Protein AF-A0A227J8L8-F1 (afdb_monomer)

Foldseek 3Di:
DCVVQEDPLQEEEAQAAPAPLRVLCNNCVSCVVVQQWPPQFSVQLVVCCVVPNQPQQPDDQDGDGGDDCVSTGPDDHGHHYHHNVGHDRD

Organism: Vibrio parahaemolyticus (NCBI:txid670)

Secondary structure (DSSP, 8-state):
-HHHH--GGGEEEES--SSHHHHHHHHHHHHHHTTSB-HHHHHHHHHHHHHH-STTEEETTEE-----GGGTB-S----EEEETT-----

Nearest PDB structures (foldseek):
  3oxp-assembly1_B  TM=9.913E-01  e=4.539E-14  Yersinia pestis CO92
  3bjv-assembly1_A-2  TM=9.707E-01  e=3.945E-09  Streptococcus mutans UA159
  2oq3-assembly1_A  TM=9.460E-01  e=1.396E-08  Escherichia coli
  2oqt-assembly3_C  TM=9.525E-01  e=6.184E-07  Streptococcus pyogenes serotype M1
  2oqt-assembly6_A  TM=9.401E-01  e=4.415E-06  Streptococcus pyogenes serotype M1

Solvent-accessible surface area (backbone atoms only — not comparable to full-atom values): 5321 Å² total; per-residue (Å²): 107,68,78,75,44,58,44,80,81,32,52,47,79,39,64,65,46,92,40,49,66,50,45,49,50,64,42,44,44,47,39,44,78,70,56,31,29,42,75,54,28,56,55,44,33,52,51,47,34,75,75,68,41,58,76,44,52,78,49,95,96,40,71,58,88,69,61,60,60,90,42,31,55,71,48,95,74,55,58,46,61,48,47,75,72,52,73,65,69,122

InterPro domains:
  IPR002178 PTS EIIA type-2 domain [PF00359] (5-90)
  IPR002178 PTS EIIA type-2 domain [PS00372] (51-67)
  IPR002178 PTS EIIA type-2 domain [PS51094] (4-90)
  IPR016152 Phosphotransferase/anion transporter [G3DSA:3.40.930.10] (1-90)
  IPR016152 Phosphotransferase/anion transporter [SSF55804] (1-90)
  IPR051351 Ascorbate-specific PTS system EIIA component [PTHR36203] (1-89)

pLDDT: mean 97.74, std 2.15, range [83.0, 98.88]

Radius of gyration: 12.49 Å; Cα contacts (8 Å, |Δi|>4): 119; chains: 1; bounding box: 30×28×29 Å

Structure (mmCIF, N/CA/C/O backbone):
data_AF-A0A227J8L8-F1
#
_entry.id   AF-A0A227J8L8-F1
#
loop_
_atom_site.group_PDB
_atom_site.id
_atom_site.type_symbol
_atom_site.label_atom_id
_atom_site.label_alt_id
_atom_site.label_comp_id
_atom_site.label_asym_id
_atom_site.label_entity_id
_atom_site.label_seq_id
_atom_site.pdbx_PDB_ins_code
_atom_site.Cartn_x
_atom_site.Cartn_y
_atom_site.Cartn_z
_atom_site.occupancy
_atom_site.B_iso_or_equiv
_atom_site.auth_seq_id
_atom_site.auth_comp_id
_atom_site.auth_asym_id
_atom_site.auth_atom_id
_atom_site.pdbx_PDB_model_num
ATOM 1 N N . MET A 1 1 ? -16.205 -10.692 4.916 1.00 83.00 1 MET A N 1
ATOM 2 C CA . MET A 1 1 ? -14.821 -10.450 4.447 1.00 83.00 1 MET A CA 1
ATOM 3 C C . MET A 1 1 ? -14.537 -8.988 4.088 1.00 83.00 1 MET A C 1
ATOM 5 O O . MET A 1 1 ? -14.034 -8.298 4.953 1.00 83.00 1 MET A O 1
ATOM 9 N N . LEU A 1 2 ? -14.862 -8.445 2.897 1.00 93.31 2 LEU A N 1
ATOM 10 C CA . LEU A 1 2 ? -14.459 -7.052 2.562 1.00 93.31 2 LEU A CA 1
ATOM 11 C C . LEU A 1 2 ? -15.019 -6.002 3.533 1.00 93.31 2 LEU A C 1
ATOM 13 O O . LEU A 1 2 ? -14.290 -5.134 3.991 1.00 93.31 2 LEU A O 1
ATOM 17 N N . ARG A 1 3 ? -16.293 -6.136 3.911 1.00 93.19 3 ARG A N 1
ATOM 18 C CA . ARG A 1 3 ? -16.952 -5.256 4.889 1.00 93.19 3 ARG A CA 1
ATOM 19 C C . ARG A 1 3 ? -16.319 -5.295 6.289 1.00 93.19 3 ARG A C 1
ATOM 21 O O . ARG A 1 3 ? -16.514 -4.364 7.054 1.00 93.19 3 ARG A O 1
ATOM 28 N N . GLU A 1 4 ? -15.613 -6.372 6.630 1.00 95.12 4 GLU A N 1
ATOM 29 C CA . GLU A 1 4 ? -14.918 -6.508 7.919 1.00 95.12 4 GLU A CA 1
ATOM 30 C C . GLU A 1 4 ? -13.524 -5.875 7.886 1.00 95.12 4 GLU A C 1
ATOM 32 O O . GLU A 1 4 ? -13.043 -5.436 8.922 1.00 95.12 4 GLU A O 1
ATOM 37 N N . LEU A 1 5 ? -12.878 -5.844 6.715 1.00 97.00 5 LEU A N 1
ATOM 38 C CA . LEU A 1 5 ? -11.518 -5.323 6.546 1.00 97.00 5 LEU A CA 1
ATOM 39 C C . LEU A 1 5 ? -11.490 -3.843 6.153 1.00 97.00 5 LEU A C 1
ATOM 41 O O . LEU A 1 5 ? -10.517 -3.164 6.445 1.00 97.00 5 LEU A O 1
ATOM 45 N N . ILE A 1 6 ? -12.527 -3.359 5.464 1.00 96.94 6 ILE A N 1
ATOM 46 C CA . ILE A 1 6 ? -12.604 -1.996 4.933 1.00 96.94 6 ILE A CA 1
ATOM 47 C C . ILE A 1 6 ? -13.592 -1.201 5.783 1.00 96.94 6 ILE A C 1
ATOM 49 O O . ILE A 1 6 ? -14.788 -1.113 5.490 1.00 96.94 6 ILE A O 1
ATOM 53 N N . THR A 1 7 ? -13.069 -0.652 6.870 1.00 96.38 7 THR A N 1
ATOM 54 C CA . THR A 1 7 ? -13.772 0.204 7.827 1.00 96.38 7 THR A CA 1
ATOM 55 C C . THR A 1 7 ? -13.295 1.652 7.702 1.00 96.38 7 THR A C 1
ATOM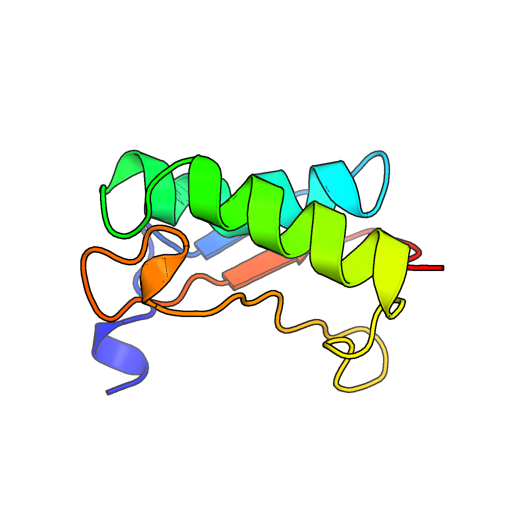 57 O O . THR A 1 7 ? -12.334 1.955 6.998 1.00 96.38 7 THR A O 1
ATOM 60 N N . SER A 1 8 ? -13.996 2.591 8.340 1.00 96.50 8 SER A N 1
ATOM 61 C CA . SER A 1 8 ? -13.727 4.029 8.179 1.00 96.50 8 SER A CA 1
ATOM 62 C C . SER A 1 8 ? -12.317 4.461 8.595 1.00 96.50 8 SER A C 1
ATOM 64 O O . SER A 1 8 ? -11.838 5.483 8.121 1.00 96.50 8 SER A O 1
ATOM 66 N N . ASP A 1 9 ? -11.658 3.713 9.478 1.00 96.56 9 ASP A N 1
ATOM 67 C CA . ASP A 1 9 ? -10.296 3.983 9.947 1.00 96.56 9 ASP A CA 1
ATOM 68 C C . ASP A 1 9 ? -9.218 3.726 8.883 1.00 96.56 9 ASP A C 1
ATOM 70 O O . ASP A 1 9 ? -8.167 4.358 8.935 1.00 96.56 9 ASP A O 1
ATOM 74 N N . VAL A 1 10 ? -9.494 2.875 7.889 1.00 98.31 10 VAL A N 1
ATOM 75 C CA . VAL A 1 10 ? -8.557 2.526 6.802 1.00 98.31 10 VAL A CA 1
ATOM 76 C C . VAL A 1 10 ? -8.952 3.116 5.444 1.00 98.31 10 VAL A C 1
ATOM 78 O O . VAL A 1 10 ? -8.373 2.761 4.417 1.00 98.31 10 VAL A O 1
ATOM 81 N N . ILE A 1 11 ? -9.945 4.011 5.422 1.00 98.44 11 ILE A N 1
ATOM 82 C CA . ILE A 1 11 ? -10.334 4.765 4.227 1.00 98.44 11 ILE A CA 1
ATOM 83 C C . ILE A 1 11 ? -9.757 6.177 4.332 1.00 98.44 11 ILE A C 1
ATOM 85 O O . ILE A 1 11 ? -10.093 6.927 5.251 1.00 98.44 11 ILE A O 1
ATOM 89 N N . ARG A 1 12 ? -8.921 6.563 3.367 1.00 98.19 12 ARG A N 1
ATOM 90 C CA . ARG A 1 12 ? -8.337 7.906 3.264 1.00 98.19 12 ARG A CA 1
ATOM 91 C C . ARG A 1 12 ? -8.687 8.547 1.920 1.00 98.19 12 ARG A C 1
ATOM 93 O O . ARG A 1 12 ? -8.784 7.883 0.890 1.00 98.19 12 ARG A O 1
ATOM 100 N N . ILE A 1 13 ? -8.891 9.860 1.924 1.00 98.50 13 ILE A N 1
ATOM 101 C CA . ILE A 1 13 ? -9.114 10.652 0.710 1.00 98.50 13 ILE A CA 1
ATOM 102 C C . ILE A 1 13 ? -8.155 11.835 0.763 1.00 98.50 13 ILE A C 1
ATOM 104 O O . ILE A 1 13 ? -8.177 12.603 1.722 1.00 98.50 13 ILE A O 1
ATOM 108 N N . HIS A 1 14 ? -7.336 11.981 -0.272 1.00 98.50 14 HIS A N 1
ATOM 109 C CA . HIS A 1 14 ? -6.394 13.083 -0.433 1.00 98.50 14 HIS A CA 1
ATOM 110 C C . HIS A 1 14 ? -6.688 13.814 -1.742 1.00 98.50 14 HIS A C 1
ATOM 112 O O . HIS A 1 14 ? -7.116 13.199 -2.721 1.00 98.50 14 HIS A O 1
ATOM 118 N N . SER A 1 15 ? -6.436 15.121 -1.781 1.00 98.25 15 SER A N 1
ATOM 119 C CA . SER A 1 15 ? -6.531 15.874 -3.034 1.00 98.25 15 SER A CA 1
ATOM 120 C C . SER A 1 15 ? -5.451 15.420 -4.022 1.00 98.25 15 SER A C 1
ATOM 122 O O . SER A 1 15 ? -5.745 15.135 -5.180 1.00 98.25 15 SER A O 1
ATOM 124 N N . ASP A 1 16 ? -4.223 15.266 -3.522 1.00 98.38 16 ASP A N 1
ATOM 125 C CA . ASP A 1 16 ? -3.011 15.080 -4.316 1.00 98.38 16 ASP A CA 1
ATOM 126 C C . ASP A 1 16 ? -2.034 14.101 -3.654 1.00 98.38 16 ASP A C 1
ATOM 128 O O . ASP A 1 16 ? -2.045 13.896 -2.432 1.00 98.38 16 ASP A O 1
ATOM 132 N N . ALA A 1 17 ? -1.128 13.559 -4.465 1.00 98.44 17 ALA A N 1
ATOM 133 C CA . ALA A 1 17 ? 0.149 13.019 -4.019 1.00 98.44 17 ALA A CA 1
ATOM 134 C C . ALA A 1 17 ? 1.265 13.508 -4.940 1.00 98.44 17 ALA A C 1
ATOM 136 O O . ALA A 1 17 ? 1.036 13.737 -6.127 1.00 98.44 17 ALA A O 1
ATOM 137 N N . THR A 1 18 ? 2.454 13.714 -4.379 1.00 98.25 18 THR A N 1
ATOM 138 C CA . THR A 1 18 ? 3.580 14.306 -5.114 1.00 98.25 18 THR A CA 1
ATOM 139 C C . THR A 1 18 ? 4.113 13.377 -6.197 1.00 98.25 18 THR A C 1
ATOM 141 O O . THR A 1 18 ? 4.511 13.840 -7.263 1.00 98.25 18 THR A O 1
ATOM 144 N N . ASP A 1 19 ? 4.112 12.075 -5.926 1.00 98.50 19 ASP A N 1
ATOM 145 C CA . ASP A 1 19 ? 4.544 11.013 -6.826 1.00 98.50 19 ASP A CA 1
ATOM 146 C C . ASP A 1 19 ? 3.928 9.667 -6.400 1.00 98.50 19 ASP A C 1
ATOM 148 O O . ASP A 1 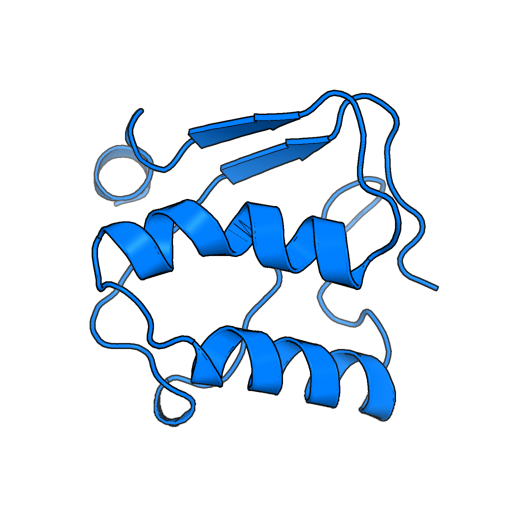19 ? 3.112 9.580 -5.474 1.00 98.50 19 ASP A O 1
ATOM 152 N N . TRP A 1 20 ? 4.310 8.597 -7.096 1.00 98.44 20 TRP A N 1
ATOM 153 C CA . TRP A 1 20 ? 3.844 7.247 -6.802 1.00 98.44 20 TRP A CA 1
ATOM 154 C C . TRP A 1 20 ? 4.293 6.739 -5.420 1.00 98.44 20 TRP A C 1
ATOM 156 O O . TRP A 1 20 ? 3.570 5.946 -4.813 1.00 98.44 20 TRP A O 1
ATOM 166 N N . LYS A 1 21 ? 5.436 7.200 -4.886 1.00 98.56 21 LYS A N 1
ATOM 167 C CA . LYS A 1 21 ? 5.911 6.808 -3.548 1.00 98.56 21 LYS A CA 1
ATOM 168 C C . LYS A 1 21 ? 5.048 7.435 -2.462 1.00 98.56 21 LYS A C 1
ATOM 170 O O . LYS A 1 21 ? 4.627 6.734 -1.545 1.00 98.56 21 LYS A O 1
ATOM 175 N N . ASP A 1 22 ? 4.719 8.716 -2.597 1.00 98.75 22 ASP A N 1
ATOM 176 C CA . ASP A 1 22 ? 3.793 9.413 -1.701 1.00 98.75 22 ASP A CA 1
ATOM 177 C C . ASP A 1 22 ? 2.386 8.790 -1.765 1.00 98.75 22 ASP A C 1
ATOM 179 O O . ASP A 1 22 ? 1.757 8.543 -0.736 1.00 98.75 22 ASP A O 1
ATOM 183 N N . ALA A 1 23 ? 1.9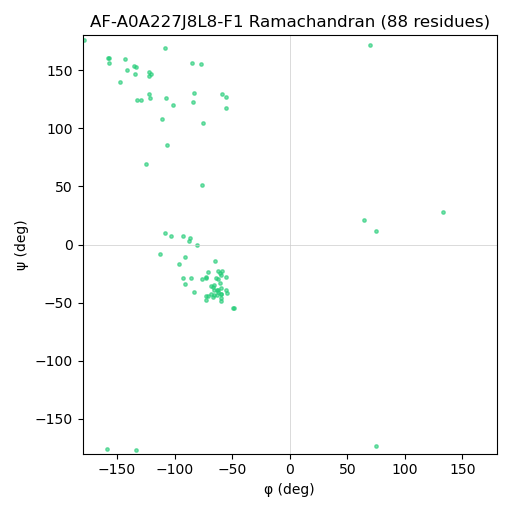11 8.420 -2.960 1.00 98.69 23 ALA A N 1
ATOM 184 C CA . ALA A 1 23 ? 0.633 7.722 -3.118 1.00 98.69 23 ALA A CA 1
ATOM 185 C C . ALA A 1 23 ? 0.582 6.380 -2.363 1.00 98.69 23 ALA A C 1
ATOM 187 O O . ALA A 1 23 ? -0.421 6.059 -1.719 1.00 98.69 23 ALA A O 1
ATOM 188 N N .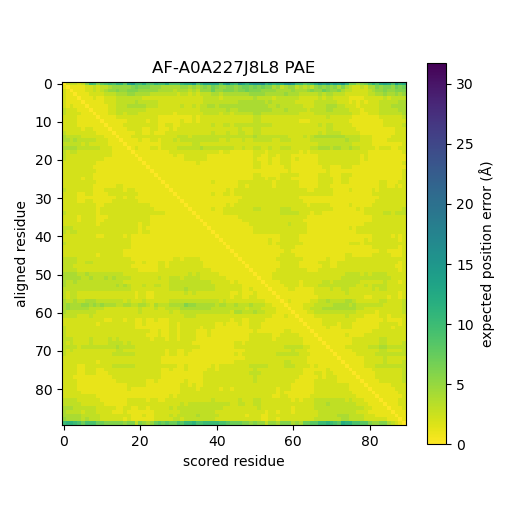 ILE A 1 24 ? 1.662 5.598 -2.420 1.00 98.62 24 ILE A N 1
ATOM 189 C CA . ILE A 1 24 ? 1.774 4.316 -1.712 1.00 98.62 24 ILE A CA 1
ATOM 190 C C . ILE A 1 24 ? 1.941 4.534 -0.206 1.00 98.62 24 ILE A C 1
ATOM 192 O O . ILE A 1 24 ? 1.225 3.889 0.556 1.00 98.62 24 ILE A O 1
ATOM 196 N N . SER A 1 25 ? 2.789 5.478 0.225 1.00 98.69 25 SER A N 1
ATOM 197 C CA . SER A 1 25 ? 2.901 5.895 1.635 1.00 98.69 25 SER A CA 1
ATOM 198 C C . SER A 1 25 ? 1.526 6.180 2.235 1.00 98.69 25 SER A C 1
ATOM 200 O O . SER A 1 25 ? 1.135 5.553 3.217 1.00 98.69 25 SER A O 1
ATOM 202 N N . LYS A 1 26 ? 0.751 7.061 1.589 1.00 98.69 26 LYS A N 1
ATOM 203 C CA . LYS A 1 26 ? -0.613 7.431 2.003 1.00 98.69 26 LYS A CA 1
ATOM 204 C C . LYS A 1 26 ? -1.577 6.247 2.010 1.00 98.69 26 LYS A C 1
ATOM 206 O O . LYS A 1 26 ? -2.487 6.187 2.829 1.00 98.69 26 LYS A O 1
ATOM 211 N N . SER A 1 27 ? -1.400 5.295 1.096 1.00 98.38 27 SER A N 1
ATOM 212 C CA . SER A 1 27 ? -2.224 4.079 1.032 1.00 98.38 27 SER A CA 1
ATOM 213 C C . SER A 1 27 ? -1.920 3.089 2.157 1.00 98.38 27 SER A C 1
ATOM 215 O O . SER A 1 27 ? -2.804 2.342 2.573 1.00 98.38 27 SER A O 1
ATOM 217 N N . CYS A 1 28 ? -0.692 3.096 2.673 1.00 98.56 28 CYS A N 1
ATOM 218 C CA . CYS A 1 28 ? -0.242 2.208 3.740 1.00 98.56 28 CYS A CA 1
ATOM 219 C C . CYS A 1 28 ? -0.327 2.834 5.142 1.00 98.56 28 CYS A C 1
ATOM 221 O O . CYS A 1 28 ? -0.304 2.092 6.121 1.00 98.56 28 CYS A O 1
ATOM 223 N N . GLU A 1 29 ? -0.454 4.160 5.251 1.00 98.38 29 GLU A N 1
ATOM 224 C CA . GLU A 1 29 ? -0.402 4.915 6.513 1.00 98.38 29 GLU A CA 1
ATOM 225 C C . GLU A 1 29 ? -1.317 4.327 7.597 1.00 98.38 29 GLU A C 1
ATOM 227 O O . GLU A 1 29 ? -0.837 3.923 8.654 1.00 98.38 29 GLU A O 1
ATOM 232 N N . ALA A 1 30 ? -2.610 4.155 7.306 1.00 98.31 30 ALA A N 1
ATOM 233 C CA . ALA A 1 30 ? -3.568 3.617 8.277 1.00 98.31 30 ALA A CA 1
ATOM 234 C C . ALA A 1 30 ? -3.237 2.179 8.731 1.00 98.31 30 ALA A C 1
ATOM 236 O O . ALA A 1 30 ? -3.539 1.793 9.861 1.00 98.31 30 ALA A O 1
ATOM 237 N N . LEU A 1 31 ? -2.606 1.378 7.863 1.00 98.69 31 LEU A N 1
ATOM 238 C CA . LEU A 1 31 ? -2.195 0.006 8.181 1.00 98.69 31 LEU A CA 1
ATOM 239 C C . LEU A 1 31 ? -0.944 -0.036 9.064 1.00 98.69 31 LEU A C 1
ATOM 241 O O . LEU A 1 31 ? -0.796 -0.962 9.859 1.00 98.69 31 LEU A O 1
ATOM 245 N N . ILE A 1 32 ? -0.062 0.958 8.953 1.00 98.62 32 ILE A N 1
ATOM 246 C CA . ILE A 1 32 ? 1.070 1.128 9.872 1.00 98.62 32 ILE A CA 1
ATOM 247 C C . ILE A 1 32 ? 0.557 1.630 11.224 1.00 98.62 32 ILE A C 1
ATOM 249 O O . ILE A 1 32 ? 0.891 1.057 12.258 1.00 98.62 32 ILE A O 1
ATOM 253 N N . GLU A 1 33 ? -0.303 2.654 11.226 1.00 98.44 33 GLU A N 1
ATOM 254 C CA . GLU A 1 33 ? -0.880 3.243 12.445 1.00 98.44 33 GLU A CA 1
ATOM 255 C C . GLU A 1 33 ? -1.593 2.198 13.315 1.00 98.44 33 GLU A C 1
ATOM 257 O O . GLU A 1 33 ? -1.483 2.220 14.542 1.00 98.44 33 GLU A O 1
ATOM 262 N N . ASN A 1 34 ? -2.304 1.254 12.689 1.00 98.00 34 ASN A N 1
ATOM 263 C CA . ASN A 1 34 ? -3.004 0.176 13.388 1.00 98.00 34 ASN A CA 1
ATOM 264 C C . ASN A 1 34 ? -2.168 -1.118 13.536 1.00 98.00 34 ASN A C 1
ATOM 266 O O . ASN A 1 34 ? -2.702 -2.157 13.951 1.00 98.00 34 ASN A O 1
ATOM 270 N N . GLY A 1 35 ? -0.883 -1.088 13.169 1.00 98.50 35 GLY A N 1
ATOM 271 C CA . GLY A 1 35 ? 0.070 -2.194 13.296 1.00 98.50 35 GLY A CA 1
ATOM 272 C C . GLY A 1 35 ? -0.250 -3.432 12.452 1.00 98.50 35 GLY A C 1
ATOM 273 O O . GLY A 1 35 ? 0.157 -4.536 12.813 1.00 98.50 35 GLY A O 1
ATOM 274 N N . ALA A 1 36 ? -1.046 -3.311 11.386 1.00 98.69 36 ALA A N 1
ATOM 275 C CA . ALA A 1 36 ? -1.326 -4.428 10.483 1.00 98.69 36 ALA A CA 1
ATOM 276 C C . ALA A 1 36 ? -0.128 -4.789 9.601 1.00 98.69 36 ALA A C 1
ATOM 278 O O . ALA A 1 36 ? 0.025 -5.960 9.237 1.00 98.69 36 ALA A O 1
ATOM 279 N N . ILE A 1 37 ? 0.712 -3.798 9.305 1.00 98.88 37 ILE A N 1
ATOM 280 C CA . ILE A 1 37 ? 1.972 -3.949 8.583 1.00 98.88 37 ILE A CA 1
ATOM 281 C C . ILE A 1 37 ? 3.081 -3.153 9.276 1.00 98.88 37 ILE A C 1
ATOM 283 O O . ILE A 1 37 ? 2.823 -2.140 9.925 1.00 98.88 37 ILE A O 1
ATOM 287 N N . GLU A 1 38 ? 4.317 -3.595 9.090 1.00 98.81 38 GLU A N 1
ATOM 288 C CA . GLU A 1 38 ? 5.527 -2.872 9.469 1.00 98.81 38 GLU A CA 1
ATOM 289 C C . GLU A 1 38 ? 5.942 -1.874 8.371 1.00 98.81 38 GLU A C 1
ATOM 291 O O . GLU A 1 38 ? 5.656 -2.103 7.191 1.00 98.81 38 GLU A O 1
ATOM 296 N N . PRO A 1 39 ? 6.698 -0.806 8.697 1.00 98.62 39 PRO A N 1
ATOM 297 C CA . PRO A 1 39 ? 7.231 0.124 7.694 1.00 98.62 39 PRO A CA 1
ATOM 298 C C . PRO A 1 39 ? 8.063 -0.554 6.593 1.00 98.62 39 PRO A C 1
ATOM 300 O O . PRO A 1 39 ? 8.088 -0.086 5.456 1.00 98.62 39 PRO A O 1
ATOM 303 N N . SER A 1 40 ? 8.700 -1.693 6.898 1.00 98.75 40 SER A N 1
ATOM 304 C CA . SER A 1 40 ? 9.446 -2.497 5.920 1.00 98.75 40 SER A CA 1
ATOM 305 C C . SER A 1 40 ? 8.585 -2.996 4.759 1.00 98.75 40 SER A C 1
ATOM 307 O O . SER A 1 40 ? 9.108 -3.192 3.663 1.00 98.75 40 SER A O 1
ATOM 309 N N . TYR A 1 41 ? 7.274 -3.155 4.969 1.00 98.88 41 TYR A N 1
ATOM 310 C CA . TYR A 1 41 ? 6.349 -3.591 3.928 1.00 98.88 41 TYR A CA 1
ATOM 311 C C . TYR A 1 41 ? 6.237 -2.546 2.815 1.00 98.88 41 TYR A C 1
ATOM 313 O O . TYR A 1 41 ? 6.234 -2.884 1.634 1.00 98.88 41 TYR A O 1
ATOM 321 N N . VAL A 1 42 ? 6.218 -1.263 3.183 1.00 98.69 42 VAL A N 1
ATOM 322 C CA . VAL A 1 42 ? 6.160 -0.153 2.224 1.00 98.69 42 VAL A CA 1
ATOM 323 C C . VAL A 1 42 ? 7.464 -0.054 1.434 1.00 98.69 42 VAL A C 1
ATOM 325 O O . VAL A 1 42 ? 7.442 0.052 0.209 1.00 98.69 42 VAL A O 1
ATOM 328 N N . GLU A 1 43 ? 8.602 -0.198 2.114 1.00 98.75 43 GLU A N 1
ATOM 329 C CA . GLU A 1 43 ? 9.916 -0.250 1.465 1.00 98.75 43 GLU A CA 1
ATOM 330 C C . GLU A 1 43 ? 10.027 -1.415 0.468 1.00 98.75 43 GLU A C 1
ATOM 332 O O . GLU A 1 43 ? 10.613 -1.267 -0.606 1.00 98.75 43 GLU A O 1
ATOM 337 N N . ALA A 1 44 ? 9.434 -2.572 0.777 1.00 98.81 44 ALA A N 1
ATOM 338 C CA . ALA A 1 44 ? 9.394 -3.7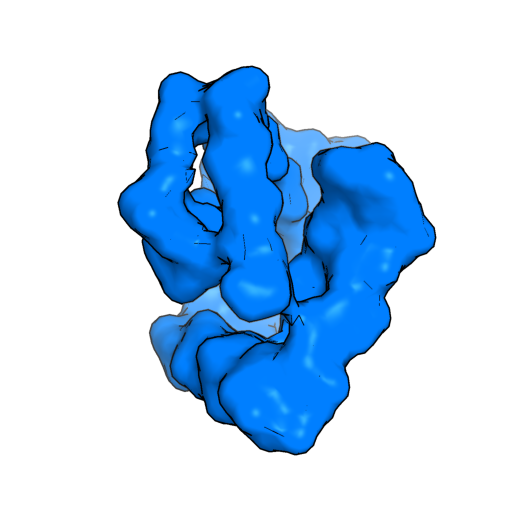10 -0.139 1.00 98.81 44 ALA A CA 1
ATOM 339 C C . ALA A 1 44 ? 8.543 -3.431 -1.390 1.00 98.81 44 ALA A C 1
ATOM 341 O O . ALA A 1 44 ? 8.923 -3.832 -2.495 1.00 98.81 4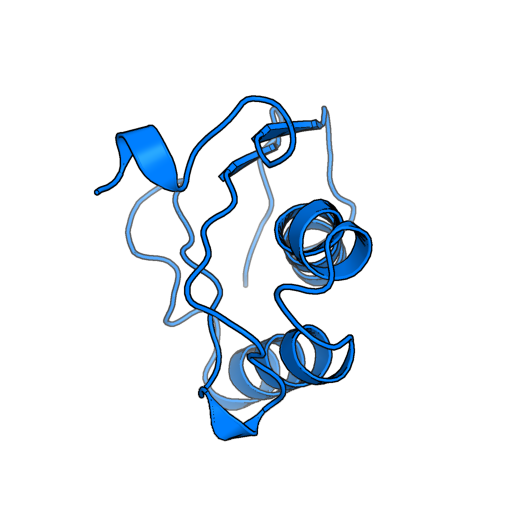4 ALA A O 1
ATOM 342 N N . ILE A 1 45 ? 7.433 -2.696 -1.246 1.00 98.62 45 ILE A N 1
ATOM 343 C CA . ILE A 1 45 ? 6.627 -2.234 -2.385 1.00 98.62 45 ILE A CA 1
ATOM 344 C C . ILE A 1 45 ? 7.449 -1.280 -3.260 1.00 98.62 45 ILE A C 1
ATOM 346 O O . ILE A 1 45 ? 7.443 -1.431 -4.481 1.00 98.62 45 ILE A O 1
ATOM 350 N N . TYR A 1 46 ? 8.194 -0.341 -2.664 1.00 98.69 46 TYR A N 1
ATOM 351 C CA . TYR A 1 46 ? 9.050 0.586 -3.415 1.00 98.69 46 TYR A CA 1
ATOM 352 C C . TYR A 1 46 ? 10.107 -0.131 -4.236 1.00 98.69 46 TYR A C 1
ATOM 354 O O . TYR A 1 46 ? 10.217 0.122 -5.433 1.00 98.69 46 TYR A O 1
ATOM 362 N N . ARG A 1 47 ? 10.832 -1.066 -3.618 1.00 98.62 47 ARG A N 1
ATOM 363 C CA . ARG A 1 47 ? 11.842 -1.869 -4.318 1.00 98.62 47 ARG A CA 1
ATOM 364 C C . ARG A 1 47 ? 11.224 -2.659 -5.464 1.00 98.62 47 ARG A C 1
ATOM 366 O O . ARG A 1 47 ? 11.730 -2.621 -6.576 1.00 98.62 47 ARG A O 1
ATOM 373 N N . SER A 1 48 ? 10.085 -3.304 -5.217 1.00 98.19 48 SER A N 1
ATOM 374 C CA . SER A 1 48 ? 9.385 -4.074 -6.249 1.00 98.19 48 SER A CA 1
ATOM 375 C C . SER A 1 48 ? 8.931 -3.193 -7.414 1.00 98.19 48 SER A C 1
ATOM 377 O O . SER A 1 48 ? 9.023 -3.610 -8.563 1.00 98.19 48 SER A O 1
ATOM 379 N N . HIS A 1 49 ? 8.457 -1.977 -7.135 1.00 98.38 49 HIS A N 1
ATOM 380 C CA . HIS A 1 49 ? 8.089 -1.018 -8.172 1.00 98.38 49 HIS A CA 1
ATOM 381 C C . HIS A 1 49 ? 9.304 -0.557 -8.984 1.00 98.38 49 HIS A C 1
ATOM 383 O O . HIS A 1 49 ? 9.231 -0.487 -10.205 1.00 98.38 49 HIS A O 1
ATOM 389 N N . GLU A 1 50 ? 10.427 -0.260 -8.333 1.00 98.19 50 GLU A N 1
ATOM 390 C CA . GLU A 1 50 ? 11.659 0.152 -9.015 1.00 98.19 50 GLU A CA 1
ATOM 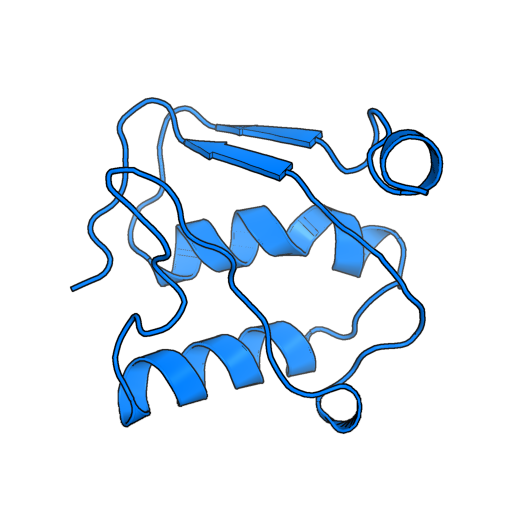391 C C . GLU A 1 50 ? 12.258 -0.978 -9.871 1.00 98.19 50 GLU A C 1
ATOM 393 O O . GLU A 1 50 ? 12.792 -0.718 -10.947 1.00 98.19 50 GLU A O 1
ATOM 398 N N . GLU A 1 51 ? 12.146 -2.232 -9.423 1.00 97.94 51 GLU A N 1
ATOM 399 C CA . GLU A 1 51 ? 12.697 -3.403 -10.114 1.00 97.94 51 GLU A CA 1
ATOM 400 C C . GLU A 1 51 ? 11.792 -3.934 -11.237 1.00 97.94 51 GLU A C 1
ATOM 402 O O . GLU A 1 51 ? 12.283 -4.334 -12.294 1.00 97.94 51 GLU A O 1
ATOM 407 N N . LEU A 1 52 ? 10.476 -3.974 -11.011 1.00 97.50 52 LEU A N 1
ATOM 408 C CA . LEU A 1 52 ? 9.505 -4.642 -11.891 1.00 97.50 52 LEU A CA 1
ATOM 409 C C . LEU A 1 52 ? 8.555 -3.665 -12.594 1.00 97.50 52 LEU A C 1
ATOM 411 O O . LEU A 1 52 ? 7.779 -4.074 -13.461 1.00 97.50 52 LEU A O 1
ATOM 415 N N . GLY A 1 53 ? 8.592 -2.386 -12.222 1.00 97.25 53 GLY A N 1
ATOM 416 C CA . GLY A 1 53 ? 7.603 -1.396 -12.621 1.00 97.25 53 GLY A CA 1
ATOM 417 C C . GLY A 1 53 ? 6.269 -1.539 -11.872 1.00 97.25 53 GLY A C 1
ATOM 418 O O . GLY A 1 53 ? 6.117 -2.367 -10.965 1.00 97.25 53 GLY A O 1
ATOM 419 N N . PRO A 1 54 ? 5.250 -0.755 -12.262 1.00 97.19 54 PRO A N 1
ATOM 420 C CA . PRO A 1 54 ? 3.937 -0.716 -11.615 1.00 97.19 54 PRO A CA 1
ATOM 421 C C . PRO A 1 54 ? 3.038 -1.921 -11.961 1.00 97.19 54 PRO A C 1
ATOM 423 O O . PRO A 1 54 ? 1.880 -1.752 -12.338 1.00 97.19 54 PRO A O 1
ATOM 426 N N . TYR A 1 55 ? 3.528 -3.156 -11.813 1.00 96.88 55 TYR A N 1
ATOM 427 C CA . TYR A 1 55 ? 2.784 -4.385 -12.154 1.00 96.88 55 TYR A CA 1
ATOM 428 C C . TYR A 1 55 ? 1.455 -4.541 -11.392 1.00 96.88 55 TYR A C 1
ATOM 430 O O . TYR A 1 55 ? 0.559 -5.263 -11.824 1.00 96.88 55 TYR A O 1
ATOM 438 N N . TYR A 1 56 ? 1.332 -3.874 -10.245 1.00 97.25 56 TYR A N 1
ATOM 439 C CA . TYR A 1 56 ? 0.138 -3.865 -9.408 1.00 97.25 56 TYR A CA 1
ATOM 440 C C . TYR A 1 56 ? -0.883 -2.782 -9.809 1.00 97.25 56 TYR A C 1
ATOM 442 O O . TYR A 1 56 ? -1.891 -2.607 -9.120 1.00 97.25 56 TYR A O 1
ATOM 450 N N . VAL A 1 57 ? -0.661 -2.046 -10.903 1.00 98.19 57 VAL A N 1
ATOM 451 C CA . VAL A 1 57 ? -1.712 -1.255 -11.559 1.00 98.19 57 VAL A CA 1
ATOM 452 C C . VAL A 1 57 ? -2.615 -2.220 -12.320 1.00 98.19 57 VAL A C 1
ATOM 454 O O . VAL A 1 57 ? -2.260 -2.753 -13.367 1.00 98.19 57 VAL A O 1
ATOM 457 N N . VAL A 1 58 ? -3.793 -2.472 -11.756 1.00 97.56 58 VAL A N 1
ATOM 458 C CA . VAL A 1 58 ? -4.715 -3.527 -12.211 1.00 97.56 58 VAL A CA 1
ATOM 459 C C . VAL A 1 58 ? -5.724 -3.037 -13.251 1.00 97.56 58 VAL A C 1
ATOM 461 O O . VAL A 1 58 ? -6.423 -3.841 -13.866 1.00 97.56 58 VAL A O 1
ATOM 464 N N . GLY A 1 59 ? -5.820 -1.724 -13.460 1.00 96.00 59 GLY A N 1
ATOM 465 C CA . GLY A 1 59 ? -6.683 -1.128 -14.472 1.00 96.00 59 GLY A CA 1
ATOM 466 C C . GLY A 1 59 ? -6.583 0.398 -14.511 1.00 96.00 59 GLY A C 1
ATOM 467 O O . GLY A 1 59 ? -5.894 0.996 -13.680 1.00 96.00 59 GLY A O 1
ATOM 468 N N . PRO A 1 60 ? -7.271 1.053 -15.464 1.00 96.56 60 PRO A N 1
ATOM 469 C CA . PRO A 1 60 ? -7.266 2.507 -15.579 1.00 96.56 60 PRO A CA 1
ATOM 470 C C . PRO A 1 60 ? -7.692 3.182 -14.268 1.00 96.56 60 PRO A C 1
ATOM 472 O O . PRO A 1 60 ? -8.815 2.992 -13.803 1.00 96.56 60 PRO A O 1
ATOM 475 N N . GLY A 1 61 ? -6.779 3.953 -13.673 1.00 96.19 61 GLY A N 1
ATOM 476 C CA . GLY A 1 61 ? -7.014 4.680 -12.421 1.00 96.19 61 GLY A CA 1
ATOM 477 C C . GLY A 1 61 ? -7.022 3.823 -11.148 1.00 96.19 61 GLY A C 1
ATOM 478 O O . GLY A 1 61 ? -7.436 4.326 -10.108 1.00 96.19 61 GLY A O 1
ATOM 479 N N . MET A 1 62 ? -6.590 2.555 -11.199 1.00 97.94 62 MET A N 1
ATOM 480 C CA . MET A 1 62 ? -6.616 1.645 -10.045 1.00 97.94 62 MET A CA 1
ATOM 481 C C . MET A 1 62 ? -5.290 0.905 -9.855 1.00 97.94 62 MET A C 1
ATOM 483 O O . MET A 1 62 ? -4.834 0.174 -10.736 1.00 97.94 62 MET A O 1
ATOM 487 N N . ALA A 1 63 ? -4.720 1.033 -8.658 1.00 98.44 63 ALA A N 1
ATOM 488 C CA . ALA A 1 63 ? -3.542 0.302 -8.210 1.00 98.44 63 ALA A CA 1
ATOM 489 C C . ALA A 1 63 ? -3.871 -0.516 -6.956 1.00 98.44 63 ALA A C 1
ATOM 491 O O . ALA A 1 63 ? -4.665 -0.086 -6.122 1.00 98.44 63 ALA A O 1
ATOM 492 N N . MET A 1 64 ? -3.234 -1.677 -6.809 1.00 98.44 64 MET A N 1
ATOM 493 C CA . MET A 1 64 ? -3.327 -2.531 -5.623 1.00 98.44 64 MET A CA 1
ATOM 494 C C . MET A 1 64 ? -1.921 -2.812 -5.067 1.00 98.44 64 MET A C 1
ATOM 496 O O . MET A 1 64 ? -1.431 -3.933 -5.212 1.00 98.44 64 MET A O 1
ATOM 500 N N . PRO A 1 65 ? -1.227 -1.812 -4.488 1.00 98.25 65 PRO A N 1
ATOM 501 C CA . PRO A 1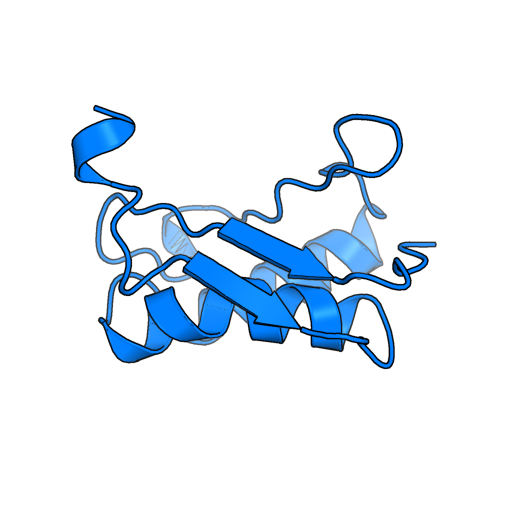 65 ? 0.137 -1.987 -3.992 1.00 98.25 65 PRO A CA 1
ATOM 502 C C . PRO A 1 65 ? 0.197 -3.081 -2.922 1.00 98.25 65 PRO A C 1
ATOM 504 O O . PRO A 1 65 ? -0.593 -3.074 -1.979 1.00 98.25 65 PRO A O 1
ATOM 507 N N . HIS A 1 66 ? 1.117 -4.031 -3.083 1.00 98.56 66 HIS A N 1
ATOM 508 C CA . HIS A 1 66 ? 1.326 -5.134 -2.149 1.00 98.56 66 HIS A CA 1
ATOM 509 C C . HIS A 1 66 ? 2.747 -5.695 -2.277 1.00 98.56 66 HIS A C 1
ATOM 511 O O . HIS A 1 66 ? 3.396 -5.563 -3.313 1.00 98.56 66 HIS A O 1
ATOM 517 N N . ALA A 1 67 ? 3.205 -6.331 -1.205 1.00 98.50 67 ALA A N 1
ATOM 518 C CA . ALA A 1 67 ? 4.437 -7.108 -1.117 1.00 98.50 67 ALA A CA 1
ATOM 519 C C . ALA A 1 67 ? 4.158 -8.456 -0.425 1.00 98.50 67 ALA A C 1
ATOM 521 O O . ALA A 1 67 ? 3.001 -8.781 -0.114 1.00 98.50 67 ALA A O 1
ATOM 522 N N . ARG A 1 68 ? 5.195 -9.272 -0.202 1.00 98.38 68 ARG A N 1
ATOM 523 C CA . ARG A 1 68 ? 5.024 -10.614 0.368 1.00 98.38 68 ARG A CA 1
ATOM 524 C C . ARG A 1 68 ? 4.776 -10.546 1.878 1.00 98.38 68 ARG A C 1
ATOM 526 O O . ARG A 1 68 ? 5.192 -9.585 2.522 1.00 98.38 68 ARG A O 1
ATOM 533 N N . PRO A 1 69 ? 4.126 -11.559 2.477 1.00 98.56 69 PRO A N 1
ATOM 534 C CA . PRO A 1 69 ? 3.876 -11.577 3.916 1.00 98.56 69 PRO A CA 1
ATOM 535 C C . PRO A 1 69 ? 5.141 -11.399 4.767 1.00 98.56 69 PRO A C 1
ATOM 537 O O . PRO A 1 69 ? 5.120 -10.640 5.736 1.00 98.56 69 PRO A O 1
ATOM 540 N N . GLU A 1 70 ? 6.251 -12.042 4.385 1.00 98.50 70 GLU A N 1
ATOM 541 C CA . GLU A 1 70 ? 7.530 -11.955 5.101 1.00 98.50 70 GLU A CA 1
ATOM 542 C C . GLU A 1 70 ? 8.172 -10.556 5.095 1.00 98.50 70 GLU A C 1
ATOM 544 O O . GLU A 1 70 ? 9.062 -10.301 5.903 1.00 98.50 70 GLU A O 1
ATOM 549 N N . ASP A 1 71 ? 7.703 -9.640 4.241 1.00 98.62 71 ASP A N 1
ATOM 550 C CA . ASP A 1 71 ? 8.224 -8.273 4.151 1.00 98.62 71 ASP A CA 1
ATOM 551 C C . ASP A 1 71 ? 7.657 -7.344 5.250 1.00 98.62 71 ASP A C 1
ATOM 553 O O . ASP A 1 71 ? 8.035 -6.174 5.339 1.00 98.62 71 ASP A O 1
ATOM 557 N N . GLY A 1 72 ? 6.778 -7.857 6.122 1.00 98.56 72 GLY A N 1
ATOM 558 C CA . GLY A 1 72 ? 6.309 -7.139 7.313 1.00 98.56 72 GLY A CA 1
ATOM 559 C C . GLY A 1 72 ? 4.802 -7.168 7.545 1.00 98.56 72 GLY A C 1
ATOM 560 O O . GLY A 1 72 ? 4.269 -6.222 8.113 1.00 98.56 72 GLY A O 1
ATOM 561 N N . VAL A 1 73 ? 4.081 -8.198 7.095 1.00 98.75 73 VAL A N 1
ATOM 562 C CA . VAL A 1 73 ? 2.642 -8.321 7.378 1.00 98.75 73 VAL A CA 1
ATOM 563 C C . VAL A 1 73 ? 2.430 -8.963 8.748 1.00 98.75 73 VAL A C 1
ATOM 565 O O . VAL A 1 73 ? 2.821 -10.106 8.968 1.00 98.75 73 VAL A O 1
ATOM 568 N N . ASN A 1 74 ? 1.725 -8.268 9.642 1.00 98.69 74 ASN A N 1
ATOM 569 C CA . ASN A 1 74 ? 1.375 -8.783 10.970 1.00 98.69 74 ASN A CA 1
ATOM 570 C C . ASN A 1 74 ? 0.019 -9.502 10.974 1.00 98.69 74 ASN A C 1
ATOM 572 O O . ASN A 1 74 ? -0.184 -10.467 11.712 1.00 98.69 74 ASN A O 1
ATOM 576 N N . ARG A 1 75 ? -0.936 -9.030 10.161 1.00 98.25 75 ARG A N 1
ATOM 577 C CA . ARG A 1 75 ? -2.261 -9.649 9.999 1.00 98.25 75 ARG A CA 1
ATOM 578 C C . ARG A 1 75 ? -2.904 -9.286 8.663 1.00 98.25 75 ARG A C 1
ATOM 580 O O . ARG A 1 75 ? -2.574 -8.268 8.057 1.00 98.25 75 ARG A O 1
ATOM 587 N N . LEU A 1 76 ? -3.889 -10.085 8.249 1.00 98.12 76 LEU A N 1
ATOM 588 C CA . LEU A 1 76 ? -4.739 -9.774 7.098 1.00 98.12 76 LEU A CA 1
ATOM 589 C C . LEU A 1 76 ? -5.396 -8.397 7.274 1.00 98.12 76 LEU A C 1
ATOM 591 O O . LEU A 1 76 ? -6.035 -8.135 8.293 1.00 98.12 76 LEU A O 1
ATOM 595 N N . SER A 1 77 ? -5.246 -7.534 6.274 1.00 98.06 77 SER A N 1
ATOM 596 C CA . SER A 1 77 ? -5.757 -6.166 6.294 1.00 98.06 77 SER A CA 1
ATOM 597 C C . SER A 1 77 ? -5.929 -5.617 4.876 1.00 98.06 77 SER A C 1
ATOM 599 O O . SER A 1 77 ? -5.368 -6.158 3.924 1.00 98.06 77 SER A O 1
ATOM 601 N N . LEU A 1 78 ? -6.745 -4.571 4.738 1.00 98.31 78 LEU A N 1
ATOM 602 C CA . LEU A 1 78 ? -6.933 -3.800 3.510 1.00 98.31 78 LEU A CA 1
ATOM 603 C C . LEU A 1 78 ? -7.071 -2.321 3.875 1.00 98.31 78 LEU A C 1
ATOM 605 O O . LEU A 1 78 ? -7.605 -2.000 4.932 1.00 98.31 78 LEU A O 1
ATOM 609 N N . ALA 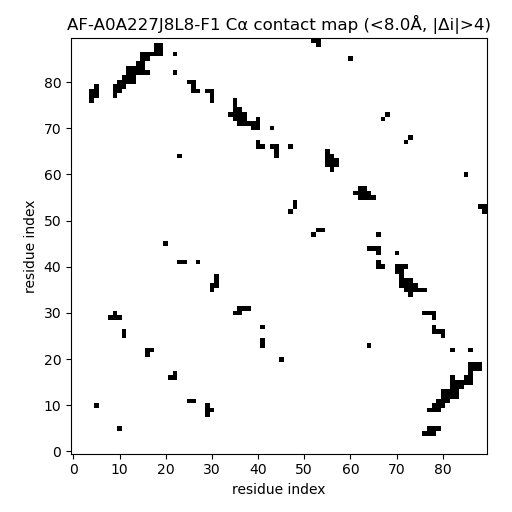A 1 79 ? -6.642 -1.437 2.980 1.00 98.31 79 ALA A N 1
ATOM 610 C CA . ALA A 1 79 ? -6.904 -0.005 3.052 1.00 98.31 79 ALA A CA 1
ATOM 611 C C . ALA A 1 79 ? -7.375 0.504 1.687 1.00 98.31 79 ALA A C 1
ATOM 613 O O . ALA A 1 79 ? -7.055 -0.085 0.652 1.00 98.31 79 ALA A O 1
ATOM 614 N N . ILE A 1 80 ? -8.155 1.586 1.689 1.00 98.38 80 ILE A N 1
ATOM 615 C CA . ILE A 1 80 ? -8.566 2.287 0.470 1.00 98.38 80 ILE A CA 1
ATOM 616 C C . ILE A 1 80 ? -8.095 3.727 0.566 1.00 98.38 80 ILE A C 1
ATOM 618 O O . ILE A 1 80 ? -8.492 4.452 1.476 1.00 98.38 80 ILE A O 1
ATOM 622 N N . THR A 1 81 ? -7.355 4.157 -0.450 1.00 98.69 81 THR A N 1
ATOM 623 C CA . THR A 1 81 ? -6.978 5.555 -0.619 1.00 98.69 81 THR A CA 1
ATOM 624 C C . THR A 1 81 ? -7.457 6.071 -1.965 1.00 98.69 81 THR A C 1
ATOM 626 O O . THR A 1 81 ? -7.226 5.453 -3.001 1.00 98.69 81 THR A O 1
ATOM 629 N N . VAL A 1 82 ? -8.137 7.218 -1.949 1.00 98.69 82 VAL A N 1
ATOM 630 C CA . VAL A 1 82 ? -8.530 7.955 -3.157 1.00 98.69 82 VAL A CA 1
ATOM 631 C C . VAL A 1 82 ? -7.672 9.208 -3.264 1.00 98.69 82 VAL A C 1
ATOM 633 O O . VAL A 1 82 ? -7.643 10.011 -2.334 1.00 98.69 82 VAL A O 1
ATOM 636 N N . ILE A 1 83 ? -7.011 9.389 -4.408 1.00 98.75 83 ILE A N 1
ATOM 637 C CA . ILE A 1 83 ? -6.248 10.599 -4.732 1.00 98.75 83 ILE A CA 1
ATOM 638 C C . ILE A 1 83 ? -6.989 11.319 -5.851 1.00 98.75 83 ILE A C 1
ATOM 640 O O . ILE A 1 83 ? -7.038 10.829 -6.979 1.00 98.75 83 ILE A O 1
ATOM 644 N N . GLN A 1 84 ? -7.622 12.445 -5.526 1.00 98.50 84 GLN A N 1
ATOM 645 C CA . GLN A 1 84 ? -8.625 13.073 -6.391 1.00 98.50 84 GLN A CA 1
ATOM 646 C C . GLN A 1 84 ? -8.057 13.537 -7.736 1.00 98.50 84 GLN A C 1
ATOM 648 O O . GLN A 1 84 ? -8.710 13.358 -8.762 1.00 98.50 84 GLN A O 1
ATOM 653 N N . ASN A 1 85 ? -6.838 14.078 -7.739 1.00 98.19 85 ASN A N 1
ATOM 654 C CA . ASN A 1 85 ? -6.184 14.573 -8.951 1.00 98.19 85 ASN A CA 1
ATOM 655 C C . ASN A 1 85 ? -5.386 13.495 -9.707 1.00 98.19 85 ASN A C 1
ATOM 657 O O . ASN A 1 85 ? -4.789 13.778 -10.745 1.00 98.19 85 ASN A O 1
ATOM 661 N N . GLY A 1 86 ? -5.422 12.246 -9.230 1.00 97.88 86 GLY A N 1
ATOM 662 C CA . GLY A 1 86 ? -4.669 11.138 -9.808 1.00 97.88 86 GLY A CA 1
ATOM 663 C C . GLY A 1 86 ? -3.159 11.258 -9.594 1.00 97.88 86 GLY A C 1
ATOM 664 O O . GLY A 1 86 ? -2.647 12.250 -9.082 1.00 97.88 86 GLY A O 1
ATOM 665 N N . VAL A 1 87 ? -2.441 10.195 -9.956 1.00 98.25 87 VAL A N 1
ATOM 666 C CA . VAL A 1 87 ? -0.983 10.093 -9.816 1.00 98.25 87 VAL A CA 1
ATOM 667 C C . VAL A 1 87 ? -0.445 9.246 -10.962 1.00 98.25 87 VAL A C 1
ATOM 669 O O . VAL A 1 87 ? -1.060 8.242 -11.328 1.00 98.25 87 VAL A O 1
ATOM 672 N N . ASN A 1 88 ? 0.697 9.636 -11.526 1.00 97.31 88 ASN A N 1
ATOM 673 C CA . ASN A 1 88 ? 1.407 8.812 -12.497 1.00 97.31 88 ASN A CA 1
ATOM 674 C C . ASN A 1 88 ? 2.284 7.776 -11.772 1.00 97.31 88 ASN A C 1
ATOM 676 O O . ASN A 1 88 ? 3.042 8.135 -10.876 1.00 97.31 88 ASN A O 1
ATOM 680 N N . PHE A 1 89 ? 2.167 6.510 -12.173 1.00 96.62 89 PHE A N 1
ATOM 681 C CA . PHE A 1 89 ? 2.918 5.372 -11.627 1.00 96.62 89 PHE A CA 1
ATOM 682 C C . PHE A 1 89 ? 4.063 4.907 -12.545 1.00 96.62 89 PHE A C 1
ATOM 684 O O . PHE A 1 89 ? 4.657 3.871 -12.274 1.00 96.62 89 PHE A O 1
ATOM 691 N N . ASN A 1 90 ? 4.349 5.636 -13.628 1.00 87.94 90 ASN A N 1
ATOM 692 C CA . ASN A 1 90 ? 5.489 5.388 -14.516 1.00 87.94 90 ASN A CA 1
ATOM 693 C C . ASN A 1 90 ? 6.664 6.312 -14.207 1.00 87.94 90 ASN A C 1
ATOM 695 O O . ASN A 1 90 ? 6.396 7.498 -13.898 1.00 87.94 90 ASN A O 1
#

Mean predicted aligned error: 2.03 Å

Sequence (90 aa):
MLRELITSDVIRIHSDATDWKDAISKSCEALIENGAIEPSYVEAIYRSHEELGPYYVVGPGMAMPHARPEDGVNRLSLAITVIQNGVNFN